Protein AF-A0A9F2WB42-F1 (afdb_monomer)

Secondary structure (DSSP, 8-state):
-------------------------------------------SS----S--EEEETT-HHHHHHGGGS--S-EEEE-STTS-GGGS---

Radius of gyration: 30.7 Å; Cα contacts (8 Å, |Δi|>4): 50; chains: 1; bounding box: 66×37×87 Å

Mean predicted aligned error: 18.35 Å

Structure (mmCIF, N/CA/C/O backbone):
data_AF-A0A9F2WB42-F1
#
_entry.id   AF-A0A9F2WB42-F1
#
loop_
_atom_site.group_PDB
_atom_site.id
_atom_site.type_symbol
_atom_site.label_atom_id
_atom_site.label_alt_id
_atom_site.label_comp_id
_atom_site.label_asym_id
_atom_site.l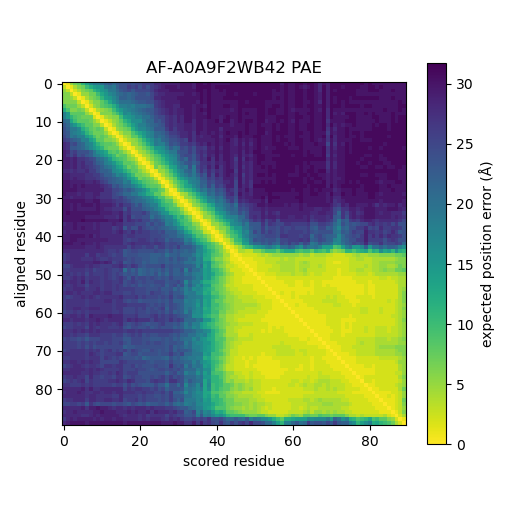abel_entity_id
_atom_site.label_seq_id
_atom_site.pdbx_PDB_ins_code
_atom_site.Cartn_x
_atom_site.Cartn_y
_atom_site.Cartn_z
_atom_site.occupancy
_atom_site.B_iso_or_equiv
_atom_site.auth_seq_id
_atom_site.auth_comp_id
_atom_site.auth_asym_id
_atom_site.auth_atom_id
_atom_site.pdbx_PDB_model_num
ATOM 1 N N . MET A 1 1 ? -23.537 -28.858 -65.821 1.00 44.31 1 MET A N 1
ATOM 2 C CA . MET A 1 1 ? -22.806 -28.001 -64.861 1.00 44.31 1 MET A CA 1
ATOM 3 C C . MET A 1 1 ? -21.504 -28.728 -64.504 1.00 44.31 1 MET A C 1
ATOM 5 O O . MET A 1 1 ? -21.521 -29.559 -63.617 1.00 44.31 1 MET A O 1
ATOM 9 N N . MET A 1 2 ? -20.510 -28.816 -65.394 1.00 40.97 2 MET A N 1
ATOM 10 C CA . MET A 1 2 ? -19.398 -27.871 -65.638 1.00 40.97 2 MET A CA 1
ATOM 11 C C . MET A 1 2 ? -18.642 -27.453 -64.362 1.00 40.97 2 MET A C 1
ATOM 13 O O . MET A 1 2 ? -19.155 -26.686 -63.556 1.00 40.97 2 MET A O 1
ATOM 17 N N . ALA A 1 3 ? -17.426 -27.989 -64.219 1.00 39.66 3 ALA A N 1
ATOM 18 C CA . ALA A 1 3 ? -16.408 -27.659 -63.222 1.00 39.66 3 ALA A CA 1
ATOM 19 C C . ALA A 1 3 ? -15.572 -26.438 -63.655 1.00 39.66 3 ALA A C 1
ATOM 21 O O . ALA A 1 3 ? -15.421 -26.228 -64.854 1.00 39.66 3 ALA A O 1
ATOM 22 N N . SER A 1 4 ? -14.963 -25.700 -62.714 1.00 42.12 4 SER A N 1
ATOM 23 C CA . SER A 1 4 ? -13.711 -24.950 -62.949 1.00 42.12 4 SER A CA 1
ATOM 24 C C . SER A 1 4 ? -13.131 -24.328 -61.668 1.00 42.12 4 SER A C 1
ATOM 26 O O . SER A 1 4 ? -13.844 -23.679 -60.909 1.00 42.12 4 SER A O 1
ATOM 28 N N . ALA A 1 5 ? -11.815 -24.537 -61.510 1.00 43.97 5 ALA A N 1
ATOM 29 C CA . ALA A 1 5 ? -10.765 -23.785 -60.803 1.00 43.97 5 ALA A CA 1
ATOM 30 C C . ALA A 1 5 ? -11.157 -22.407 -60.222 1.00 43.97 5 ALA A C 1
ATOM 32 O O . ALA A 1 5 ? -11.806 -21.610 -60.882 1.00 43.97 5 ALA A O 1
ATOM 33 N N . GLY A 1 6 ? -10.774 -22.023 -59.002 1.00 41.50 6 GLY A N 1
ATOM 34 C CA . GLY A 1 6 ? -9.448 -22.151 -58.402 1.00 41.50 6 GLY A CA 1
ATOM 35 C C . GLY A 1 6 ? -8.675 -20.858 -58.655 1.00 41.50 6 GLY A C 1
ATOM 36 O O . GLY A 1 6 ? -8.231 -20.656 -59.771 1.00 41.50 6 GLY A O 1
ATOM 37 N N . MET A 1 7 ? -8.513 -19.996 -57.643 1.00 46.16 7 MET A N 1
ATOM 38 C CA . MET A 1 7 ? -7.516 -18.914 -57.639 1.00 46.16 7 MET A CA 1
ATOM 39 C C . MET A 1 7 ? -7.364 -18.333 -56.226 1.00 46.16 7 MET A C 1
ATOM 41 O O . MET A 1 7 ? -8.153 -17.512 -55.768 1.00 46.16 7 MET A O 1
ATOM 45 N N . GLY A 1 8 ? -6.333 -18.804 -55.520 1.00 40.25 8 GLY A N 1
ATOM 46 C CA . GLY A 1 8 ? -5.880 -18.224 -54.262 1.00 40.25 8 GLY A CA 1
ATOM 47 C C . GLY A 1 8 ? -5.270 -16.844 -54.493 1.00 40.25 8 GLY A C 1
ATOM 48 O O . GLY A 1 8 ? -4.391 -16.676 -55.345 1.00 40.25 8 GLY A O 1
ATOM 49 N N . LEU A 1 9 ? -5.726 -15.860 -53.720 1.00 43.75 9 LEU A N 1
ATOM 50 C CA . LEU A 1 9 ? -5.191 -14.508 -53.762 1.00 43.75 9 LEU A CA 1
ATOM 51 C C . LEU A 1 9 ? -3.869 -14.470 -52.991 1.00 43.75 9 LEU A C 1
ATOM 53 O O . LEU A 1 9 ? -3.792 -14.668 -51.779 1.00 43.75 9 LEU A O 1
ATOM 57 N N . ARG A 1 10 ? -2.804 -14.307 -53.769 1.00 44.59 10 ARG A N 1
ATOM 58 C CA . ARG A 1 10 ? -1.409 -14.374 -53.360 1.00 44.59 10 ARG A CA 1
ATOM 59 C C . ARG A 1 10 ? -1.010 -13.152 -52.532 1.00 44.59 10 ARG A C 1
ATOM 61 O O . ARG A 1 10 ? -1.265 -12.017 -52.914 1.00 44.59 10 ARG A O 1
ATOM 68 N N . ARG A 1 11 ? -0.311 -13.456 -51.433 1.00 39.09 11 ARG A N 1
ATOM 69 C CA . ARG A 1 11 ? 0.742 -12.687 -50.747 1.00 39.09 11 ARG A CA 1
ATOM 70 C C . ARG A 1 11 ? 1.128 -11.370 -51.438 1.00 39.09 11 ARG A C 1
ATOM 72 O O . ARG A 1 11 ? 1.808 -11.385 -52.462 1.00 39.09 11 ARG A O 1
ATOM 79 N N . LEU A 1 12 ? 0.783 -10.251 -50.806 1.00 47.50 12 LEU A N 1
ATOM 80 C CA . LEU A 1 12 ? 1.374 -8.949 -51.104 1.00 47.50 12 LEU A CA 1
ATOM 81 C C . LEU A 1 12 ? 2.827 -8.924 -50.606 1.00 47.50 12 LEU A C 1
ATOM 83 O O . LEU A 1 12 ? 3.102 -9.136 -49.424 1.00 47.50 12 LEU A O 1
ATOM 87 N N . LEU A 1 13 ? 3.749 -8.695 -51.542 1.00 42.78 13 LEU A N 1
ATOM 88 C CA . LEU A 1 13 ? 5.154 -8.380 -51.300 1.00 42.78 13 LEU A CA 1
ATOM 89 C C . LEU A 1 13 ? 5.252 -7.066 -50.510 1.00 42.78 13 LEU A C 1
ATOM 91 O O . LEU A 1 13 ? 4.960 -6.000 -51.047 1.00 42.78 13 LEU A O 1
ATOM 95 N N . ALA A 1 14 ? 5.742 -7.124 -49.273 1.00 42.41 14 ALA A N 1
ATOM 96 C CA . ALA A 1 14 ? 6.317 -5.957 -48.615 1.00 42.41 14 ALA A CA 1
ATOM 97 C C . ALA A 1 14 ? 7.797 -5.864 -49.021 1.00 42.41 14 ALA A C 1
ATOM 99 O O . ALA A 1 14 ? 8.639 -6.639 -48.563 1.00 42.41 14 ALA A O 1
ATOM 100 N N . ALA A 1 15 ? 8.088 -4.954 -49.949 1.00 43.28 15 ALA A N 1
ATOM 101 C CA . ALA A 1 15 ? 9.435 -4.618 -50.389 1.00 43.28 15 ALA A CA 1
ATOM 102 C C . ALA A 1 15 ? 10.230 -3.954 -49.249 1.00 43.28 15 ALA A C 1
ATOM 104 O O . ALA A 1 15 ? 9.709 -3.149 -48.479 1.00 43.28 15 ALA A O 1
ATOM 105 N N . GLY A 1 16 ? 11.499 -4.345 -49.125 1.00 42.44 16 GLY A N 1
ATOM 106 C CA . GLY A 1 16 ? 12.347 -4.044 -47.980 1.00 42.44 16 GLY A CA 1
ATOM 107 C C . GLY A 1 16 ? 12.843 -2.601 -47.894 1.00 42.44 16 GLY A C 1
ATOM 108 O O . GLY A 1 16 ? 13.294 -2.014 -48.872 1.00 42.44 16 GLY A O 1
ATOM 109 N N . PHE A 1 17 ? 12.893 -2.090 -46.665 1.00 43.53 17 PHE A N 1
ATOM 110 C CA . PHE A 1 17 ? 13.754 -0.975 -46.288 1.00 43.53 17 PHE A CA 1
ATOM 111 C C . PHE A 1 17 ? 15.071 -1.533 -45.736 1.00 43.53 17 PHE A C 1
ATOM 113 O O . PHE A 1 17 ? 15.168 -1.928 -44.573 1.00 43.53 17 PHE A O 1
ATOM 120 N N . LYS A 1 18 ? 16.118 -1.572 -46.569 1.00 44.34 18 LYS A N 1
ATOM 121 C CA . LYS A 1 18 ? 17.498 -1.759 -46.097 1.00 44.34 18 LYS A CA 1
ATOM 122 C C . LYS A 1 18 ? 17.971 -0.451 -45.456 1.00 44.34 18 LYS A C 1
ATOM 124 O O . LYS A 1 18 ? 18.634 0.361 -46.094 1.00 44.34 18 LYS A O 1
ATOM 129 N N . ALA A 1 19 ? 17.621 -0.242 -44.189 1.00 49.94 19 ALA A N 1
ATOM 130 C CA . ALA A 1 19 ? 18.198 0.828 -43.386 1.00 49.94 19 ALA A CA 1
ATOM 131 C C . ALA A 1 19 ? 19.674 0.500 -43.102 1.00 49.94 19 ALA A C 1
ATOM 133 O O . ALA A 1 19 ? 20.013 -0.369 -42.297 1.00 49.94 19 ALA A O 1
ATOM 134 N N . SER A 1 20 ? 20.546 1.182 -43.840 1.00 51.72 20 SER A N 1
ATOM 135 C CA . SER A 1 20 ? 22.000 1.160 -43.721 1.00 51.72 20 SER A CA 1
ATOM 136 C C . SER A 1 20 ? 22.435 1.496 -42.287 1.00 51.72 20 SER A C 1
ATOM 138 O O . SER A 1 20 ? 22.358 2.646 -41.854 1.00 51.72 20 SER A O 1
ATOM 140 N N . ARG A 1 21 ? 22.886 0.488 -41.524 1.00 51.44 21 ARG A N 1
ATOM 141 C CA . ARG A 1 21 ? 23.554 0.699 -40.231 1.00 51.44 21 ARG A CA 1
ATOM 142 C C . ARG A 1 21 ? 24.922 1.317 -40.494 1.00 51.44 21 ARG A C 1
ATOM 144 O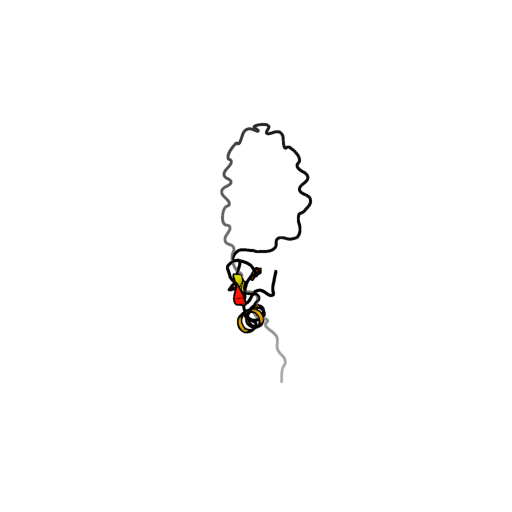 O . ARG A 1 21 ? 25.877 0.606 -40.802 1.00 51.44 21 ARG A O 1
ATOM 151 N N . ARG A 1 22 ? 25.027 2.637 -40.342 1.00 52.16 22 ARG A N 1
ATOM 152 C CA . ARG A 1 22 ? 26.318 3.321 -40.223 1.00 52.16 22 ARG A CA 1
ATOM 153 C C . ARG A 1 22 ? 27.020 2.803 -38.964 1.00 52.16 22 ARG A C 1
ATOM 155 O O . ARG A 1 22 ? 26.601 3.085 -37.846 1.00 52.16 22 ARG A O 1
ATOM 162 N N . ARG A 1 23 ? 28.060 1.994 -39.161 1.00 51.78 23 ARG A N 1
ATOM 163 C CA . ARG A 1 23 ? 28.967 1.517 -38.114 1.00 51.78 23 ARG A CA 1
ATOM 164 C C . ARG A 1 23 ? 29.844 2.696 -37.687 1.00 51.78 23 ARG A C 1
ATOM 166 O O . ARG A 1 23 ? 30.767 3.057 -38.406 1.00 51.78 23 ARG A O 1
ATOM 173 N N . VAL A 1 24 ? 29.539 3.306 -36.545 1.00 50.06 24 VAL A N 1
ATOM 174 C CA . VAL A 1 24 ? 30.439 4.264 -35.889 1.00 50.06 24 VAL A CA 1
ATOM 175 C C . VAL A 1 24 ? 31.543 3.451 -35.220 1.00 50.06 24 VAL A C 1
ATOM 177 O O . VAL A 1 24 ? 31.296 2.733 -34.256 1.00 50.06 24 VAL A O 1
ATOM 180 N N . THR A 1 25 ? 32.750 3.498 -35.777 1.00 51.53 25 THR A N 1
ATOM 181 C CA . THR A 1 25 ? 33.948 2.912 -35.173 1.00 51.53 25 THR A CA 1
ATOM 182 C C . THR A 1 25 ? 34.590 3.952 -34.264 1.00 51.53 25 THR A C 1
ATOM 184 O O . THR A 1 25 ? 35.474 4.694 -34.683 1.00 51.53 25 THR A O 1
ATOM 187 N N . THR A 1 26 ? 34.130 4.043 -33.021 1.00 48.97 26 THR A N 1
ATOM 188 C CA . THR A 1 26 ? 34.874 4.730 -31.962 1.00 48.97 26 THR A CA 1
ATOM 189 C C . THR A 1 26 ? 35.988 3.799 -31.493 1.00 48.97 26 THR A C 1
ATOM 191 O O . THR A 1 26 ? 35.754 2.812 -30.799 1.00 48.97 26 THR A O 1
ATOM 194 N N . SER A 1 27 ? 37.214 4.078 -31.934 1.00 58.84 27 SER A N 1
ATOM 195 C CA . SER A 1 27 ? 38.430 3.418 -31.465 1.00 58.84 27 SER A CA 1
ATOM 196 C C . SER A 1 27 ? 38.669 3.773 -29.996 1.00 58.84 27 SER A C 1
ATOM 198 O O . SER A 1 27 ? 39.254 4.810 -29.687 1.00 58.84 27 SER A O 1
ATOM 200 N N . LEU A 1 28 ? 38.185 2.934 -29.084 1.00 59.09 28 LEU A N 1
ATOM 201 C CA . LEU A 1 28 ? 38.498 3.034 -27.663 1.00 59.09 28 LEU A CA 1
ATOM 202 C C . LEU A 1 28 ? 39.701 2.133 -27.383 1.00 59.09 28 LEU A C 1
ATOM 204 O O . LEU A 1 28 ? 39.595 0.908 -27.423 1.00 59.09 28 LEU A O 1
ATOM 208 N N . LEU A 1 29 ? 40.856 2.754 -27.147 1.00 54.25 29 LEU A N 1
ATOM 209 C CA . LEU A 1 29 ? 42.041 2.066 -26.641 1.00 54.25 29 LEU A CA 1
ATOM 210 C C . LEU A 1 29 ? 41.682 1.342 -25.328 1.00 54.25 29 LEU A C 1
ATOM 212 O O . LEU A 1 29 ? 40.940 1.905 -24.517 1.00 54.25 29 LEU A O 1
ATOM 216 N N . PRO A 1 30 ? 42.175 0.113 -25.092 1.00 50.62 30 PRO A N 1
ATOM 217 C CA . PRO A 1 30 ? 41.825 -0.647 -23.904 1.00 50.62 30 PRO A CA 1
ATOM 218 C C . PRO A 1 30 ? 42.568 -0.066 -22.699 1.00 50.62 30 PRO A C 1
ATOM 220 O O . PRO A 1 30 ? 43.679 -0.472 -22.375 1.00 50.62 30 PRO A O 1
ATOM 223 N N . VAL A 1 31 ? 41.951 0.897 -22.015 1.00 57.00 31 VAL A N 1
ATOM 224 C CA . VAL A 1 31 ? 42.343 1.235 -20.646 1.00 57.00 31 VAL A CA 1
ATOM 225 C C . VAL A 1 31 ? 41.956 0.031 -19.796 1.00 57.00 31 VAL A C 1
ATOM 227 O O . VAL A 1 31 ? 40.773 -0.276 -19.638 1.00 57.00 31 VAL A O 1
ATOM 230 N N . ALA A 1 32 ? 42.964 -0.698 -19.321 1.00 57.53 32 ALA A N 1
ATOM 231 C CA . ALA A 1 32 ? 42.810 -1.870 -18.474 1.00 57.53 32 ALA A CA 1
ATOM 232 C C . ALA A 1 32 ? 42.246 -1.456 -17.107 1.00 57.53 32 ALA A C 1
ATOM 234 O O . ALA A 1 32 ? 42.971 -1.304 -16.130 1.00 57.53 32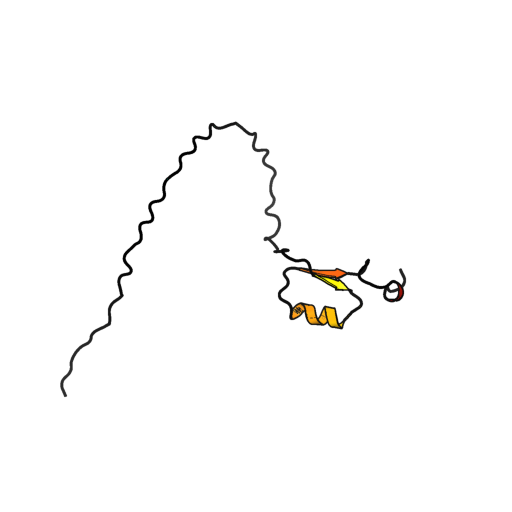 ALA A O 1
ATOM 235 N N . PHE A 1 33 ? 40.931 -1.256 -17.042 1.00 55.28 33 PHE A N 1
ATOM 236 C CA . PHE A 1 33 ? 40.215 -1.252 -15.779 1.00 55.28 33 PHE A CA 1
ATOM 237 C C . PHE A 1 33 ? 40.172 -2.693 -15.285 1.00 55.28 33 PHE A C 1
ATOM 239 O O . PHE A 1 33 ? 39.576 -3.562 -15.930 1.00 55.28 33 PHE A O 1
ATOM 246 N N . SER A 1 34 ? 40.822 -2.946 -14.153 1.00 57.81 34 SER A N 1
ATOM 247 C CA . SER A 1 34 ? 40.701 -4.187 -13.401 1.00 57.81 34 SER A CA 1
ATOM 248 C C . SER A 1 34 ? 39.212 -4.431 -13.166 1.00 57.81 34 SER A C 1
ATOM 250 O O . SER A 1 34 ? 38.586 -3.753 -12.351 1.00 57.81 34 SER A O 1
ATOM 252 N N . ARG A 1 35 ? 38.609 -5.353 -13.926 1.00 57.97 35 ARG A N 1
ATOM 253 C CA . ARG A 1 35 ? 37.248 -5.819 -13.662 1.00 57.97 35 ARG A CA 1
ATOM 254 C C . ARG A 1 35 ? 37.303 -6.549 -12.332 1.00 57.97 35 ARG A C 1
ATOM 256 O O . ARG A 1 35 ? 37.582 -7.743 -12.290 1.00 57.97 35 ARG A O 1
ATOM 263 N N . LEU A 1 36 ? 37.072 -5.825 -11.244 1.00 62.09 36 LEU A N 1
ATOM 264 C CA . LEU A 1 36 ? 36.740 -6.438 -9.974 1.00 62.09 36 LEU A CA 1
ATOM 265 C C . LEU A 1 36 ? 35.452 -7.223 -10.235 1.00 62.09 36 LEU A C 1
ATOM 267 O O . LEU A 1 36 ? 34.383 -6.637 -10.402 1.00 62.09 36 LEU A O 1
ATOM 271 N N . HIS A 1 37 ? 35.571 -8.541 -10.399 1.00 58.00 37 HIS A N 1
ATOM 272 C CA . HIS A 1 37 ? 34.433 -9.440 -10.528 1.00 58.00 37 HIS A CA 1
ATOM 273 C C . HIS A 1 37 ? 33.717 -9.481 -9.180 1.00 58.00 37 HIS A C 1
ATOM 275 O O . HIS A 1 37 ? 33.903 -10.388 -8.373 1.00 58.00 37 HIS A O 1
ATOM 281 N N . TYR A 1 38 ? 32.894 -8.466 -8.927 1.00 62.00 38 TYR A N 1
ATOM 282 C CA . TYR A 1 38 ? 31.816 -8.596 -7.973 1.00 62.00 38 TYR A CA 1
ATOM 283 C C . TYR A 1 38 ? 30.886 -9.670 -8.541 1.00 62.00 38 TYR A C 1
ATOM 285 O O . TYR A 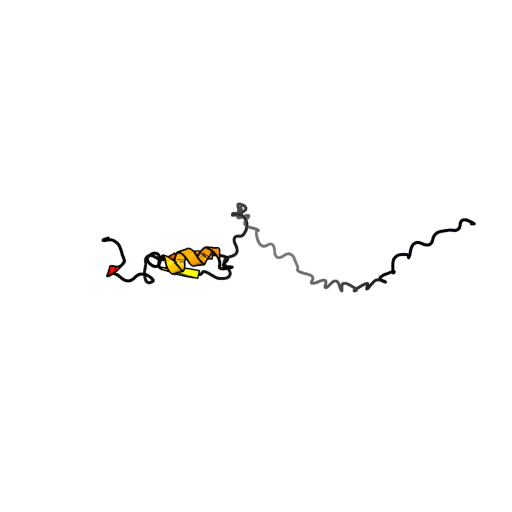1 38 ? 30.345 -9.531 -9.640 1.00 62.00 38 TYR A O 1
ATOM 293 N N . HIS A 1 39 ? 30.772 -10.795 -7.839 1.00 60.69 39 HIS A N 1
ATOM 294 C CA . HIS A 1 39 ? 29.727 -11.762 -8.125 1.00 60.69 39 HIS A CA 1
ATOM 295 C C . HIS A 1 39 ? 28.392 -11.055 -7.879 1.00 60.69 39 HIS A C 1
ATOM 297 O O . HIS A 1 39 ? 27.897 -11.003 -6.755 1.00 60.69 39 HIS A O 1
ATOM 303 N N . VAL A 1 40 ? 27.809 -10.497 -8.942 1.00 62.78 40 VAL A N 1
ATOM 304 C CA . VAL A 1 40 ? 26.371 -10.258 -8.999 1.00 62.78 40 VAL A CA 1
ATOM 305 C C . VAL A 1 40 ? 25.761 -11.640 -8.954 1.00 62.78 40 VAL A C 1
ATOM 307 O O . VAL A 1 40 ? 25.626 -12.308 -9.978 1.00 62.78 40 VAL A O 1
ATOM 310 N N . THR A 1 41 ? 25.422 -12.106 -7.754 1.00 65.94 41 THR A N 1
ATOM 311 C CA . THR A 1 41 ? 24.342 -13.079 -7.650 1.00 65.94 41 THR A CA 1
ATOM 312 C C . THR A 1 41 ? 23.204 -12.501 -8.489 1.00 65.94 41 THR A C 1
ATOM 314 O O . THR A 1 41 ? 22.970 -11.295 -8.374 1.00 65.94 41 THR A O 1
ATOM 317 N N . PRO A 1 42 ? 22.572 -13.265 -9.403 1.00 63.00 42 PRO A N 1
ATOM 318 C CA . PRO A 1 42 ? 21.431 -12.769 -10.153 1.00 63.00 42 PRO A CA 1
ATOM 319 C C . PRO A 1 42 ? 20.363 -12.453 -9.116 1.00 63.00 42 PRO A C 1
ATOM 321 O O . PRO A 1 42 ? 19.622 -13.318 -8.647 1.00 63.00 42 PRO A O 1
ATOM 324 N N . SER A 1 43 ? 20.399 -11.210 -8.650 1.00 66.25 43 SER A N 1
ATOM 325 C CA . SER A 1 43 ? 19.504 -10.691 -7.656 1.00 66.25 43 SER A CA 1
ATOM 326 C C . SER A 1 43 ? 18.149 -10.795 -8.319 1.00 66.25 43 SER A C 1
ATOM 328 O O . SER A 1 43 ? 17.992 -10.430 -9.483 1.00 66.25 43 SER A O 1
ATOM 330 N N . ARG A 1 44 ? 17.250 -11.482 -7.614 1.00 76.00 44 ARG A N 1
ATOM 331 C CA . ARG A 1 44 ? 15.824 -11.679 -7.880 1.00 76.00 44 ARG A CA 1
ATOM 332 C C . ARG A 1 44 ? 15.301 -10.940 -9.120 1.00 76.00 44 ARG A C 1
ATOM 334 O O . ARG A 1 44 ? 15.476 -9.729 -9.219 1.00 76.00 44 ARG A O 1
ATOM 341 N N . SER A 1 45 ? 14.584 -11.656 -9.993 1.00 86.44 45 SER A N 1
ATOM 342 C CA . SER A 1 45 ? 13.890 -11.093 -11.165 1.00 86.44 45 SER A CA 1
ATOM 343 C C . SER A 1 45 ? 13.388 -9.671 -10.906 1.00 86.44 45 SER A C 1
ATOM 345 O O . SER A 1 45 ? 12.723 -9.438 -9.892 1.00 86.44 45 SER A O 1
ATOM 347 N N . TYR A 1 46 ? 13.719 -8.742 -11.805 1.00 89.50 46 TYR A N 1
ATOM 348 C CA . TYR A 1 46 ? 13.411 -7.324 -11.642 1.00 89.50 46 TYR A CA 1
ATOM 349 C C . TYR A 1 46 ? 11.935 -7.113 -11.273 1.00 89.50 46 TYR A C 1
ATOM 351 O O . TYR A 1 46 ? 11.043 -7.509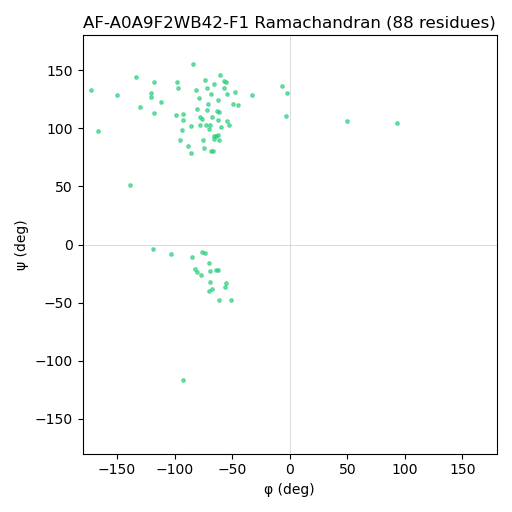 -12.021 1.00 89.50 46 TYR A O 1
ATOM 359 N N . ILE A 1 47 ? 11.695 -6.493 -10.114 1.00 91.94 47 ILE A N 1
ATOM 360 C CA . ILE A 1 47 ? 10.366 -6.075 -9.659 1.00 91.94 47 ILE A CA 1
ATOM 361 C C . ILE A 1 47 ? 10.245 -4.583 -9.978 1.00 91.94 47 ILE A C 1
ATOM 363 O O . ILE A 1 47 ? 10.967 -3.792 -9.359 1.00 91.94 47 ILE A O 1
ATOM 367 N N . PRO A 1 48 ? 9.381 -4.175 -10.925 1.00 93.38 48 PRO A N 1
ATOM 3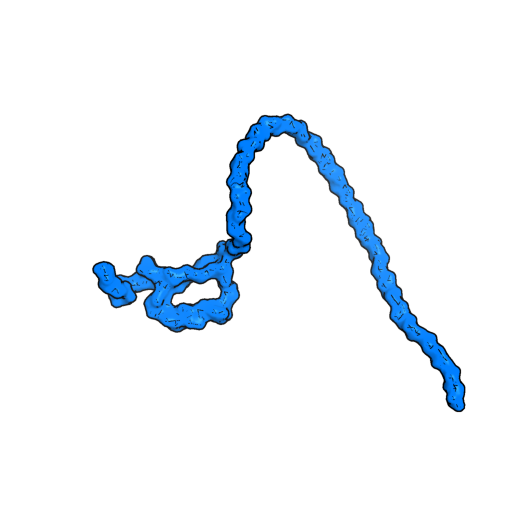68 C CA . PRO A 1 48 ? 9.155 -2.764 -11.205 1.00 93.38 48 PRO A CA 1
ATOM 369 C C . PRO A 1 48 ? 8.690 -2.032 -9.939 1.00 93.38 48 PRO A C 1
ATOM 371 O O . PRO A 1 48 ? 7.850 -2.527 -9.198 1.00 93.38 48 PRO A O 1
ATOM 374 N N . ARG A 1 49 ? 9.259 -0.854 -9.671 1.00 95.38 49 ARG A N 1
ATOM 375 C CA . ARG A 1 49 ? 8.844 0.055 -8.584 1.00 95.38 49 ARG A CA 1
ATOM 376 C C . ARG A 1 49 ? 8.865 1.492 -9.089 1.00 95.38 49 ARG A C 1
ATOM 378 O O . ARG A 1 49 ? 9.542 2.350 -8.534 1.00 95.38 49 ARG A O 1
ATOM 385 N N . ARG A 1 50 ? 8.209 1.730 -10.226 1.00 95.25 50 ARG A N 1
ATOM 386 C CA . ARG A 1 50 ? 8.207 3.051 -10.882 1.00 95.25 50 ARG A CA 1
ATOM 387 C C . ARG A 1 50 ? 7.421 4.071 -10.064 1.00 95.25 50 ARG A C 1
ATOM 389 O O . ARG A 1 50 ? 7.763 5.246 -10.052 1.00 95.25 50 ARG A O 1
ATOM 396 N N . ALA A 1 51 ? 6.391 3.588 -9.376 1.00 93.00 51 ALA A N 1
ATOM 397 C CA . ALA A 1 51 ? 5.637 4.313 -8.373 1.00 93.00 51 ALA A CA 1
ATOM 398 C C . ALA A 1 51 ? 5.460 3.422 -7.138 1.00 93.00 51 ALA A C 1
ATOM 400 O O . ALA A 1 51 ? 5.296 2.205 -7.261 1.00 93.00 51 ALA A O 1
ATOM 401 N N . VAL A 1 52 ? 5.492 4.045 -5.963 1.00 96.62 52 VAL A N 1
ATOM 402 C CA . VAL A 1 52 ? 5.234 3.402 -4.673 1.00 96.62 52 VAL A CA 1
ATOM 403 C C . VAL A 1 52 ? 4.015 4.081 -4.072 1.00 96.62 52 VAL A C 1
ATOM 405 O O . VAL A 1 52 ? 4.053 5.274 -3.776 1.00 96.62 52 VAL A O 1
ATOM 408 N N . LEU A 1 53 ? 2.919 3.336 -3.948 1.00 97.75 53 LEU A N 1
ATOM 409 C CA . LEU A 1 53 ? 1.683 3.833 -3.357 1.00 97.75 53 LEU A CA 1
ATOM 410 C C . LEU A 1 53 ? 1.669 3.516 -1.860 1.00 97.75 53 LEU A C 1
ATOM 412 O O . LEU A 1 53 ? 1.555 2.352 -1.487 1.00 97.75 53 LEU A O 1
ATOM 416 N N . TYR A 1 54 ? 1.737 4.540 -1.014 1.00 98.00 54 TYR A N 1
ATOM 417 C CA . TYR A 1 54 ? 1.513 4.387 0.423 1.00 98.00 54 TYR A CA 1
ATOM 418 C C . TYR A 1 54 ? 0.016 4.367 0.730 1.00 98.00 54 TYR A C 1
ATOM 420 O O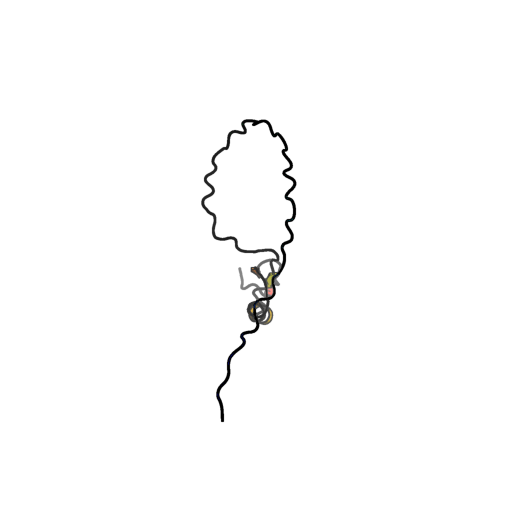 . TYR A 1 54 ? -0.746 5.201 0.234 1.00 98.00 54 TYR A O 1
ATOM 428 N N . VAL A 1 55 ? -0.406 3.401 1.540 1.00 97.81 55 VAL A N 1
ATOM 429 C CA . VAL A 1 55 ? -1.796 3.203 1.949 1.00 97.81 55 VAL A CA 1
ATOM 430 C C . VAL A 1 55 ? -1.836 3.060 3.469 1.00 97.81 55 VAL A C 1
ATOM 432 O O . VAL A 1 55 ? -1.254 2.106 3.977 1.00 97.81 55 VAL A O 1
ATOM 435 N N . PRO A 1 56 ? -2.522 3.954 4.202 1.00 97.56 56 PRO A N 1
ATOM 436 C CA . PRO A 1 56 ? -2.697 3.811 5.645 1.00 97.56 56 PRO A CA 1
ATOM 437 C C . PRO A 1 56 ? -3.307 2.453 5.998 1.00 97.56 56 PRO A C 1
ATOM 439 O O . PRO A 1 56 ? -4.327 2.064 5.420 1.00 97.56 56 PRO A O 1
ATOM 442 N N . ALA A 1 57 ? -2.687 1.736 6.933 1.00 96.00 57 ALA A N 1
ATOM 443 C CA . ALA A 1 57 ? -3.117 0.398 7.328 1.00 96.00 57 ALA A CA 1
ATOM 444 C C . ALA A 1 57 ? -4.450 0.385 8.106 1.00 96.00 57 ALA A C 1
ATOM 446 O O . ALA A 1 57 ? -5.084 -0.664 8.207 1.00 96.00 57 ALA A O 1
ATOM 447 N N . ASP A 1 58 ? -4.906 1.531 8.625 1.00 96.31 58 ASP A N 1
ATOM 448 C CA . ASP A 1 58 ? -6.170 1.655 9.361 1.00 96.31 58 ASP A CA 1
ATOM 449 C C . ASP A 1 58 ? -7.402 1.797 8.443 1.00 96.31 58 ASP A C 1
ATOM 451 O O . ASP A 1 58 ? -8.532 1.508 8.846 1.00 96.31 58 ASP A O 1
ATOM 455 N N . ASP A 1 59 ? -7.208 2.227 7.192 1.00 96.44 59 ASP A N 1
ATOM 456 C CA . ASP A 1 59 ? -8.295 2.516 6.257 1.00 96.44 59 ASP A CA 1
ATOM 457 C C . ASP A 1 59 ? -8.602 1.323 5.340 1.00 96.44 59 ASP A C 1
ATOM 459 O O . ASP A 1 59 ? -8.108 1.196 4.213 1.00 96.44 59 ASP A O 1
ATOM 463 N N . VAL A 1 60 ? -9.513 0.467 5.808 1.00 96.75 60 VAL A N 1
ATOM 464 C CA . VAL A 1 60 ? -9.961 -0.737 5.090 1.00 96.75 60 VAL A CA 1
ATOM 465 C C . VAL A 1 60 ? -10.487 -0.425 3.684 1.00 96.75 60 VAL A C 1
ATOM 467 O O . VAL A 1 60 ? -10.281 -1.219 2.766 1.00 96.75 60 VAL A O 1
ATOM 470 N N . ARG A 1 61 ? -11.124 0.735 3.462 1.00 97.69 61 ARG A N 1
ATOM 471 C CA . ARG A 1 61 ? -11.658 1.094 2.135 1.00 97.69 61 ARG A CA 1
ATOM 472 C C . ARG A 1 61 ? -10.534 1.336 1.134 1.00 97.69 61 ARG A C 1
ATOM 474 O O . ARG A 1 61 ? -10.657 0.949 -0.029 1.00 97.69 61 ARG A O 1
ATOM 481 N N . LYS A 1 62 ? -9.437 1.962 1.570 1.00 96.75 62 LYS A N 1
ATOM 482 C CA . LYS A 1 62 ? -8.255 2.169 0.722 1.00 96.75 62 LYS A CA 1
ATOM 483 C C . LYS A 1 62 ? -7.539 0.849 0.447 1.00 96.75 62 LYS A C 1
ATOM 485 O O . LYS A 1 62 ? -7.172 0.607 -0.700 1.00 96.75 62 LYS A O 1
ATOM 490 N N . ILE A 1 63 ? -7.431 -0.026 1.448 1.00 97.31 63 ILE A N 1
ATOM 491 C CA . ILE A 1 63 ? -6.834 -1.363 1.299 1.00 97.31 63 ILE A CA 1
ATOM 492 C C . ILE A 1 63 ? -7.618 -2.206 0.286 1.00 97.31 63 ILE A C 1
ATOM 494 O O . ILE A 1 63 ? -7.036 -2.757 -0.647 1.00 97.31 63 ILE A O 1
ATOM 498 N N . GLN A 1 64 ? -8.947 -2.243 0.400 1.00 98.25 64 GLN A N 1
ATOM 499 C CA . GLN A 1 64 ? -9.818 -2.976 -0.528 1.00 98.25 64 GLN A CA 1
ATOM 500 C C . GLN A 1 64 ? -9.739 -2.466 -1.971 1.00 98.25 64 GLN A C 1
ATOM 502 O O . GLN A 1 64 ? -10.062 -3.202 -2.902 1.00 98.25 64 GLN A O 1
ATOM 507 N N . LYS A 1 65 ? -9.298 -1.221 -2.181 1.00 97.75 65 LYS A N 1
ATOM 508 C CA . LYS A 1 65 ? -9.131 -0.644 -3.516 1.00 97.75 65 LYS A CA 1
ATOM 509 C C . LYS A 1 65 ? -7.828 -1.078 -4.188 1.00 97.75 65 LYS A C 1
ATOM 511 O O . LYS A 1 65 ? -7.782 -1.078 -5.416 1.00 97.75 65 LYS A O 1
ATOM 516 N N . ILE A 1 66 ? -6.803 -1.484 -3.436 1.00 97.38 66 ILE A N 1
ATOM 517 C CA . ILE A 1 66 ? -5.479 -1.843 -3.978 1.00 97.38 66 ILE A CA 1
ATOM 518 C C . ILE A 1 66 ? -5.568 -2.855 -5.136 1.00 97.38 66 ILE A C 1
ATOM 520 O O . ILE A 1 66 ? -4.991 -2.566 -6.182 1.00 97.38 66 ILE A O 1
ATOM 524 N N . PRO A 1 67 ? -6.328 -3.969 -5.043 1.00 97.00 67 PRO A N 1
ATOM 525 C CA . PRO A 1 67 ? -6.404 -4.956 -6.126 1.00 97.00 67 PRO A CA 1
ATOM 526 C C . PRO A 1 67 ? -7.019 -4.420 -7.426 1.00 97.00 67 PRO A C 1
ATOM 528 O O . PRO A 1 67 ? -6.799 -4.987 -8.490 1.00 97.00 67 PRO A O 1
ATOM 531 N N . SER A 1 68 ? -7.804 -3.341 -7.348 1.00 97.50 68 SER A N 1
ATOM 532 C CA . SER A 1 68 ? -8.417 -2.697 -8.518 1.00 97.50 68 SER A CA 1
ATOM 533 C C . SER A 1 68 ? -7.494 -1.686 -9.213 1.00 97.50 68 SER A C 1
ATOM 535 O O . SER A 1 68 ? -7.815 -1.208 -10.300 1.00 97.50 68 SER A O 1
ATOM 537 N N . LEU A 1 69 ? -6.365 -1.330 -8.590 1.00 95.75 69 LEU A N 1
ATOM 538 C CA . LEU A 1 69 ? -5.424 -0.331 -9.089 1.00 95.75 69 LEU A CA 1
ATOM 539 C C . LEU A 1 69 ? -4.250 -0.995 -9.817 1.00 95.75 69 LEU A C 1
ATOM 541 O O . LEU A 1 69 ? -3.695 -1.987 -9.356 1.00 95.75 69 LEU A O 1
ATOM 545 N N . ASN A 1 70 ? -3.815 -0.402 -10.931 1.00 95.25 70 ASN A N 1
ATOM 546 C CA . ASN A 1 70 ? -2.609 -0.830 -11.643 1.00 95.25 70 ASN A CA 1
ATOM 547 C C . ASN A 1 70 ? -1.366 -0.154 -11.044 1.00 95.25 70 ASN A C 1
ATOM 549 O O . ASN A 1 70 ? -0.883 0.852 -11.568 1.00 95.25 70 ASN A O 1
ATOM 553 N N . VAL A 1 71 ? -0.894 -0.671 -9.910 1.00 95.31 71 VAL A N 1
ATOM 554 C CA . VAL A 1 71 ? 0.312 -0.190 -9.225 1.00 95.31 71 VAL A CA 1
ATOM 555 C C . VAL A 1 71 ? 1.365 -1.285 -9.165 1.00 95.31 71 VAL A C 1
ATOM 557 O O . VAL A 1 71 ? 1.053 -2.442 -8.901 1.00 95.31 71 VAL A O 1
ATOM 560 N N . ASP A 1 72 ? 2.627 -0.912 -9.376 1.00 95.69 72 ASP A N 1
ATOM 561 C CA . ASP A 1 72 ? 3.723 -1.882 -9.307 1.00 95.69 72 ASP A CA 1
ATOM 562 C C . ASP A 1 72 ? 4.085 -2.234 -7.847 1.00 95.69 72 ASP A C 1
ATOM 564 O O . ASP A 1 72 ? 4.614 -3.308 -7.566 1.00 95.69 72 ASP A O 1
ATOM 568 N N . CYS A 1 73 ? 3.819 -1.317 -6.907 1.00 96.75 73 CYS A N 1
ATOM 569 C CA . CYS A 1 73 ? 4.112 -1.477 -5.487 1.00 96.75 73 CYS A CA 1
ATOM 570 C C . CYS A 1 73 ? 3.105 -0.693 -4.632 1.00 96.75 73 CYS A C 1
ATOM 572 O O . CYS A 1 73 ? 2.908 0.507 -4.839 1.00 96.75 73 CYS A O 1
ATOM 574 N N . ALA A 1 74 ? 2.501 -1.370 -3.654 1.00 97.19 74 ALA A N 1
ATOM 575 C CA . ALA A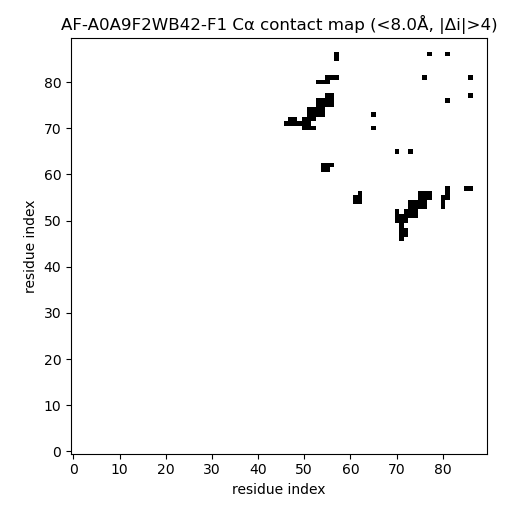 1 74 ? 1.687 -0.767 -2.606 1.00 97.19 74 ALA A CA 1
ATOM 576 C C . ALA A 1 74 ? 2.306 -1.096 -1.241 1.00 97.19 74 ALA A C 1
ATOM 578 O O . ALA A 1 74 ? 2.627 -2.254 -0.972 1.00 97.19 74 ALA A O 1
ATOM 579 N N . VAL A 1 75 ? 2.483 -0.082 -0.399 1.00 97.88 75 VAL A N 1
ATOM 580 C CA . VAL A 1 75 ? 3.030 -0.195 0.956 1.00 97.88 75 VAL A CA 1
ATOM 581 C C . VAL A 1 75 ? 1.913 0.121 1.936 1.00 97.88 75 VAL A C 1
ATOM 583 O O . VAL A 1 75 ? 1.320 1.195 1.866 1.00 97.88 75 VAL A O 1
ATOM 586 N N . LEU A 1 76 ? 1.625 -0.819 2.834 1.00 97.88 76 LEU A N 1
ATOM 587 C CA . LEU A 1 76 ? 0.726 -0.579 3.957 1.00 97.88 76 LEU A CA 1
ATOM 588 C C . LEU A 1 76 ? 1.511 0.152 5.044 1.00 97.88 76 LEU A C 1
ATOM 590 O O . LEU A 1 76 ? 2.499 -0.380 5.548 1.00 97.88 76 LEU A O 1
ATOM 594 N N . ASP A 1 77 ? 1.102 1.377 5.341 1.00 97.00 77 ASP A N 1
ATOM 595 C CA . ASP A 1 77 ? 1.811 2.283 6.234 1.00 97.00 77 ASP A CA 1
ATOM 596 C C . ASP A 1 77 ? 1.225 2.253 7.650 1.00 97.00 77 ASP A C 1
ATOM 598 O O . ASP A 1 77 ? 0.006 2.314 7.824 1.00 97.00 77 ASP A O 1
ATOM 602 N N . CYS A 1 78 ? 2.110 2.188 8.646 1.00 95.25 78 CYS A N 1
ATOM 603 C CA . CYS A 1 78 ? 1.800 2.254 10.077 1.00 95.25 78 CYS A CA 1
ATOM 604 C C . CYS A 1 78 ? 2.479 3.455 10.766 1.00 95.25 78 CYS A C 1
ATOM 606 O O .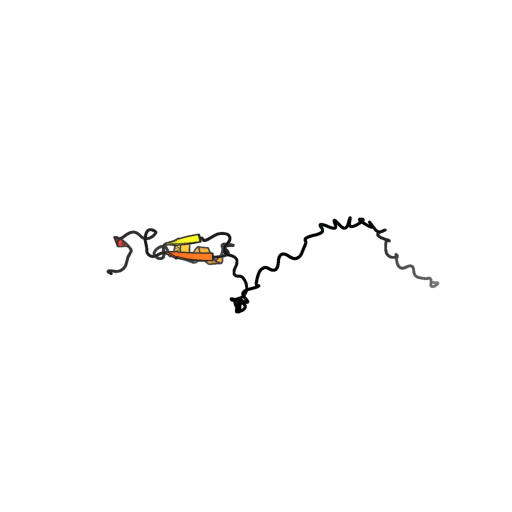 CYS A 1 78 ? 2.298 3.658 11.972 1.00 95.25 78 CYS A O 1
ATOM 608 N N . GLU A 1 79 ? 3.302 4.221 10.044 1.00 94.62 79 GLU A N 1
ATOM 609 C CA . GLU A 1 79 ? 4.073 5.337 10.584 1.00 94.62 79 GLU A CA 1
ATOM 610 C C . GLU A 1 79 ? 3.298 6.654 10.428 1.00 94.62 79 GLU A C 1
ATOM 612 O O . GLU A 1 79 ? 2.243 6.794 11.055 1.00 94.62 79 GLU A O 1
ATOM 617 N N . ASP A 1 80 ? 3.790 7.621 9.660 1.00 94.12 80 ASP A N 1
ATOM 618 C CA . ASP A 1 80 ? 3.202 8.960 9.586 1.00 94.12 80 ASP A CA 1
ATOM 619 C C . ASP A 1 80 ? 1.837 8.988 8.881 1.00 94.12 80 ASP A C 1
ATOM 621 O O . ASP A 1 80 ? 1.019 9.877 9.130 1.00 94.12 80 ASP A O 1
ATOM 625 N N . GLY A 1 81 ? 1.532 7.994 8.040 1.00 92.62 81 GLY A N 1
ATOM 626 C CA . GLY A 1 81 ? 0.246 7.879 7.354 1.00 92.62 81 GLY A CA 1
ATOM 627 C C . GLY A 1 81 ? -0.927 7.453 8.241 1.00 92.62 81 GLY A C 1
ATOM 628 O O . GLY A 1 81 ? -2.064 7.477 7.766 1.00 92.62 81 GLY A O 1
ATOM 629 N N . VAL A 1 82 ? -0.691 7.085 9.507 1.00 96.12 82 VAL A N 1
ATOM 630 C CA . VAL A 1 82 ? -1.730 6.648 10.455 1.00 96.12 82 VAL A CA 1
ATOM 631 C C . VAL A 1 82 ? -1.759 7.567 11.675 1.00 96.12 82 VAL A C 1
ATOM 633 O O . VAL A 1 82 ? -0.755 7.767 12.358 1.00 96.12 82 VAL A O 1
ATOM 636 N N . ALA A 1 83 ? -2.941 8.102 11.995 1.00 94.81 83 ALA A N 1
ATOM 637 C CA . ALA A 1 83 ? -3.131 8.950 13.169 1.00 94.81 83 ALA A CA 1
ATOM 638 C C . ALA A 1 83 ? -2.802 8.201 14.475 1.00 94.81 83 ALA A C 1
ATOM 640 O O . ALA A 1 83 ? -3.093 7.015 14.609 1.00 94.81 83 ALA A O 1
ATOM 641 N N . LEU A 1 84 ? -2.257 8.903 15.476 1.00 93.81 84 LEU A N 1
ATOM 642 C CA . LEU A 1 84 ? -1.818 8.289 16.742 1.00 93.81 84 LEU A CA 1
ATOM 643 C C . LEU A 1 84 ? -2.924 7.505 17.464 1.00 93.81 84 LEU A C 1
ATOM 645 O O . LEU A 1 84 ? -2.660 6.452 18.024 1.00 93.81 84 LEU A O 1
ATOM 649 N N . ASN A 1 85 ? -4.170 7.981 17.412 1.00 94.69 85 ASN A N 1
ATOM 650 C CA . ASN A 1 85 ? -5.325 7.312 18.022 1.00 94.69 85 ASN A CA 1
ATOM 651 C C . ASN A 1 85 ? -5.843 6.095 17.233 1.00 94.69 85 ASN A C 1
ATOM 653 O O . ASN A 1 85 ? -6.780 5.438 17.679 1.00 94.69 85 ASN A O 1
ATOM 657 N N . ARG A 1 86 ? -5.297 5.840 16.040 1.00 94.06 86 ARG A N 1
ATOM 658 C CA . ARG A 1 86 ? -5.617 4.687 15.186 1.00 94.06 86 ARG A CA 1
ATOM 659 C C . ARG A 1 86 ? -4.549 3.603 15.242 1.00 94.06 86 ARG A C 1
ATOM 661 O O . ARG A 1 86 ? -4.763 2.528 14.694 1.00 94.06 86 ARG A O 1
ATOM 668 N N . LYS A 1 87 ? -3.421 3.875 15.895 1.00 92.94 87 LYS A N 1
ATOM 669 C CA . LYS A 1 87 ? -2.421 2.858 16.200 1.00 92.94 87 LYS A CA 1
ATOM 670 C C . LYS A 1 87 ? -2.927 2.084 17.411 1.00 92.94 87 LYS A C 1
ATOM 672 O O . LYS A 1 87 ? -3.297 2.692 18.417 1.00 92.94 87 LYS A O 1
ATOM 677 N N . GLU A 1 88 ? -3.005 0.759 17.295 1.00 88.06 88 GLU A N 1
ATOM 678 C CA . GLU A 1 88 ? -3.184 -0.069 18.488 1.00 88.06 88 GLU A CA 1
ATOM 679 C C . GLU A 1 88 ? -2.026 0.236 19.445 1.00 88.06 88 GLU A C 1
ATOM 681 O O . GLU A 1 88 ? -0.919 0.520 18.985 1.00 88.06 88 GLU A O 1
ATOM 686 N N . MET A 1 89 ? -2.317 0.294 20.750 1.00 75.31 89 MET A N 1
ATOM 687 C CA . MET A 1 89 ? -1.359 0.710 21.782 1.00 75.31 89 MET A CA 1
ATOM 688 C C . MET A 1 89 ? 0.003 0.041 21.544 1.00 75.31 89 MET A C 1
ATOM 690 O O . MET A 1 89 ? 0.073 -1.187 21.505 1.00 75.31 89 MET A O 1
ATOM 694 N N . PHE A 1 90 ? 1.041 0.861 21.341 1.00 56.75 90 PHE A N 1
ATOM 695 C CA . PHE A 1 90 ? 2.432 0.408 21.271 1.00 56.75 90 PHE A CA 1
ATOM 696 C C . PHE A 1 90 ? 2.859 -0.283 22.568 1.00 56.75 90 PHE A C 1
ATOM 698 O O . PHE A 1 90 ? 2.427 0.183 23.649 1.00 56.75 90 PHE A O 1
#

Solvent-accessible surface area (backbone atoms only — not comparable to full-atom values): 6617 Å² total; per-residue (Å²): 138,85,87,79,85,89,81,82,86,72,82,81,83,81,81,81,82,84,77,79,78,81,79,81,81,78,87,73,78,85,74,85,69,81,76,76,81,70,81,74,64,85,69,69,83,88,73,66,66,90,49,77,44,79,38,40,64,81,41,62,73,62,58,71,43,50,86,78,51,100,65,67,33,76,44,76,30,80,56,92,68,38,57,77,91,69,50,75,86,129

Foldseek 3Di:
DDDDDDDDDDDDDPDDDPPDPPDDDPPDDDPPDPPPPPPPPVPPDDQDCVDEAEDAQLDVVSVVCVVVDPHSYYDHDDPPSDDPVSRDDD

InterPro domains:
  IPR015813 Pyruvate/Phosphoenolpyruvate kinase-like domain superfamily [SSF51621] (46-88)
  IPR040186 Citramalyl-CoA lyase [PTHR11105] (11-88)
  IPR040442 Pyruvate kinase-like domain superfamily [G3DSA:3.20.20.60] (37-89)

Nearest PDB structures (foldseek):
  5vxs-assembly1_B  TM=9.290E-01  e=2.581E-04  Homo sapiens

pLDDT: mean 73.28, std 22.69, range [39.09, 98.25]

Organism: Python bivittatus (NCBI:txid176946)

Sequence (90 aa):
MMASAGMGLRRLLAAGFKASRRRVTTSLLPVAFSRLHYHVTPSRSYIPRRAVLYVPADDVRKIQKIPSLNVDCAVLDCEDGVALNRKEMF